Protein AF-A0A975J9R6-F1 (afdb_monomer_lite)

pLDDT: mean 75.59, std 10.56, range [41.03, 94.62]

Foldseek 3Di:
DCPVVVVVVVVVVVVCCVVPPDPVPDDDPPDDPPPCPPVVPDDVVDDDDDDDDDPDDDDDDPDPPPPPPPPDDFDFDDDDDDPVVQADPVPRDGHDDPDDDGDRDDD

Radius of gyration: 29.45 Å; chains: 1; bounding box: 58×45×66 Å

Sequence (107 aa):
MNCQIKLYEEQFKLNQQKRFAASSEKMDSNQLSIFNEAEKESRPEKEEHTIKEITYKRRKSKGLNKKSFEDLPVEVIEYRLSEEEQTCPTFSSHLHEMSKILDFFNV

Secondary structure (DSSP, 8-state):
--HHHHHHHHHHHHHHHHHHS-TT----TTS--TT-HHHHT--TTSPPPPPPP-----------TTSSSTTS----------TTTTB-TTT-PBPP-----------

Structure (mmCIF, N/CA/C/O backbone):
data_AF-A0A975J9R6-F1
#
_entry.id   AF-A0A975J9R6-F1
#
loop_
_atom_site.group_PDB
_atom_site.id
_atom_site.type_symbol
_atom_site.label_atom_id
_atom_site.label_alt_id
_atom_site.label_comp_id
_atom_site.label_asym_id
_atom_site.label_entity_id
_atom_site.label_seq_id
_atom_site.pdbx_PDB_ins_code
_atom_site.Cartn_x
_atom_site.Cartn_y
_atom_site.Cartn_z
_atom_site.occupancy
_atom_site.B_iso_or_equiv
_atom_site.auth_seq_id
_atom_site.auth_comp_id
_atom_site.auth_asym_id
_atom_site.auth_atom_id
_atom_site.pdbx_PDB_model_num
ATOM 1 N N . MET A 1 1 ? 25.419 -9.323 -27.006 1.00 50.22 1 MET A N 1
ATOM 2 C CA . MET A 1 1 ? 26.401 -8.278 -26.637 1.00 50.22 1 MET A CA 1
ATOM 3 C C . MET A 1 1 ? 25.872 -7.216 -25.655 1.00 50.22 1 MET A C 1
ATOM 5 O O . MET A 1 1 ? 26.531 -6.207 -25.496 1.00 50.22 1 MET A O 1
ATOM 9 N N . ASN A 1 2 ? 24.759 -7.432 -24.929 1.00 65.69 2 ASN A N 1
ATOM 10 C CA . ASN A 1 2 ? 24.228 -6.437 -23.964 1.00 65.69 2 ASN A CA 1
ATOM 11 C C . ASN A 1 2 ? 24.125 -6.963 -22.518 1.00 65.69 2 ASN A C 1
ATOM 13 O O . ASN A 1 2 ? 23.718 -6.229 -21.625 1.00 65.69 2 ASN A O 1
ATOM 17 N N . CYS A 1 3 ? 24.469 -8.231 -22.274 1.00 72.25 3 CYS A N 1
ATOM 18 C CA . CYS A 1 3 ? 24.316 -8.859 -20.957 1.00 72.25 3 CYS A CA 1
ATOM 19 C C . CYS A 1 3 ? 25.322 -8.301 -19.938 1.00 72.25 3 CYS A C 1
ATOM 21 O O . CYS A 1 3 ? 24.972 -8.012 -18.800 1.00 72.25 3 CYS A O 1
ATOM 23 N N . GLN A 1 4 ? 26.556 -8.057 -20.382 1.00 84.00 4 GLN A N 1
ATOM 24 C CA . GLN A 1 4 ? 27.623 -7.554 -19.523 1.00 84.00 4 GLN A CA 1
ATOM 25 C C . GLN A 1 4 ? 27.355 -6.119 -19.039 1.00 84.00 4 GLN A C 1
ATOM 27 O O . GLN A 1 4 ? 27.577 -5.812 -17.875 1.00 84.00 4 GLN A O 1
ATOM 32 N N . ILE A 1 5 ? 26.800 -5.264 -19.906 1.00 90.25 5 ILE A N 1
ATOM 33 C CA . ILE A 1 5 ? 26.422 -3.886 -19.552 1.00 90.25 5 ILE A CA 1
ATOM 34 C C . ILE A 1 5 ? 25.290 -3.893 -18.520 1.00 90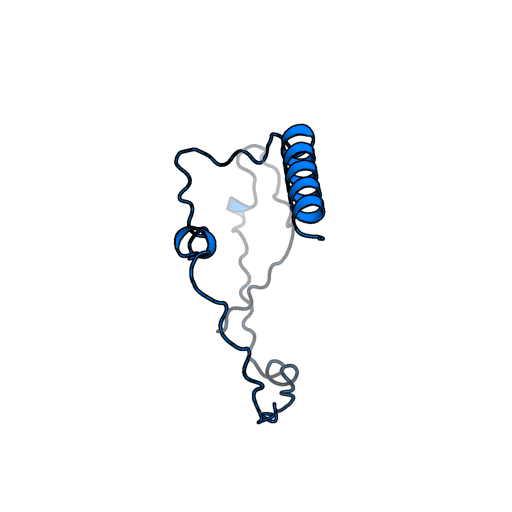.25 5 ILE A C 1
ATOM 36 O O . ILE A 1 5 ? 25.403 -3.229 -17.496 1.00 90.25 5 ILE A O 1
ATOM 40 N N . LYS A 1 6 ? 24.248 -4.707 -18.736 1.00 88.75 6 LYS A N 1
ATOM 41 C CA . LYS A 1 6 ? 23.139 -4.857 -17.780 1.00 88.75 6 LYS A CA 1
ATOM 42 C C . LYS A 1 6 ? 23.620 -5.335 -16.411 1.00 88.75 6 LYS A C 1
ATOM 44 O O . LYS A 1 6 ? 23.238 -4.764 -15.398 1.00 88.75 6 LYS A O 1
ATOM 49 N N . LEU A 1 7 ? 24.509 -6.329 -16.385 1.00 91.69 7 LEU A N 1
ATOM 50 C CA . LEU A 1 7 ? 25.118 -6.809 -15.144 1.00 91.69 7 LEU A CA 1
ATOM 51 C C . LEU A 1 7 ? 25.867 -5.695 -14.410 1.00 91.69 7 LEU A C 1
ATOM 53 O O . LEU A 1 7 ? 25.711 -5.546 -13.200 1.00 91.69 7 LEU A O 1
ATOM 57 N N . TYR A 1 8 ? 26.650 -4.886 -15.124 1.00 94.62 8 TYR A N 1
ATOM 58 C CA . TYR A 1 8 ? 27.356 -3.766 -14.504 1.00 94.62 8 TYR A CA 1
ATOM 59 C C . TYR A 1 8 ? 26.412 -2.668 -14.005 1.00 94.62 8 TYR A C 1
ATOM 61 O O . TYR A 1 8 ? 26.648 -2.121 -12.929 1.00 94.62 8 TYR A O 1
ATOM 69 N N . GLU A 1 9 ? 25.329 -2.372 -14.722 1.00 93.75 9 GLU A N 1
ATOM 70 C CA . GLU A 1 9 ? 24.309 -1.420 -14.272 1.00 93.75 9 GLU A CA 1
ATOM 71 C C . GLU A 1 9 ? 23.605 -1.888 -12.992 1.00 93.75 9 GLU A C 1
ATOM 73 O O . GLU A 1 9 ? 23.394 -1.087 -12.078 1.00 93.75 9 GLU A O 1
ATOM 78 N N . GLU A 1 10 ? 23.275 -3.177 -12.886 1.00 90.12 10 GLU A N 1
ATOM 79 C CA . GLU A 1 10 ? 22.677 -3.740 -11.671 1.00 90.12 10 GLU A CA 1
ATOM 80 C C . GLU A 1 10 ? 23.651 -3.730 -10.492 1.00 90.12 10 GLU A C 1
ATOM 82 O O . GLU A 1 10 ? 23.298 -3.277 -9.401 1.00 90.12 10 GLU A O 1
ATOM 87 N N . GLN A 1 11 ? 24.906 -4.127 -10.719 1.00 93.31 11 GLN A N 1
ATOM 88 C CA . GLN A 1 11 ? 25.956 -4.043 -9.702 1.00 93.31 11 GLN A CA 1
ATOM 89 C C . GLN A 1 11 ? 26.184 -2.599 -9.236 1.00 93.31 11 GLN A C 1
ATOM 91 O O . GLN A 1 11 ? 26.400 -2.350 -8.047 1.00 93.31 11 GLN A O 1
ATOM 96 N N . PHE A 1 12 ? 26.111 -1.627 -10.144 1.00 94.44 12 PHE A N 1
ATOM 97 C CA . PHE A 1 12 ? 26.245 -0.213 -9.810 1.00 94.44 12 PHE A CA 1
ATOM 98 C C . PHE A 1 12 ? 25.078 0.284 -8.947 1.00 94.44 12 PHE A C 1
ATOM 100 O O . PHE A 1 12 ? 25.310 0.894 -7.902 1.00 94.44 12 PHE A O 1
ATOM 107 N N . LYS A 1 13 ? 23.830 -0.026 -9.323 1.00 91.31 13 LYS A N 1
ATOM 108 C CA . LYS A 1 13 ? 22.634 0.337 -8.541 1.00 91.31 13 LYS A CA 1
ATOM 109 C C . LYS A 1 13 ? 22.665 -0.264 -7.137 1.00 91.31 13 LYS A C 1
ATOM 111 O O . LYS A 1 13 ? 22.429 0.450 -6.165 1.00 91.31 13 LYS A O 1
ATOM 116 N N . LEU A 1 14 ? 23.036 -1.538 -7.024 1.00 89.00 14 LEU A N 1
ATOM 117 C CA . LEU A 1 14 ? 23.161 -2.233 -5.744 1.00 89.00 14 LEU A CA 1
ATOM 118 C C . LEU A 1 14 ? 24.222 -1.585 -4.844 1.00 89.00 14 LEU A C 1
ATOM 120 O O . LEU A 1 14 ? 23.999 -1.402 -3.648 1.00 89.00 14 LEU A O 1
ATOM 124 N N . ASN A 1 15 ? 25.362 -1.178 -5.408 1.00 91.12 15 ASN A N 1
ATOM 125 C CA . ASN A 1 15 ? 26.392 -0.459 -4.657 1.00 91.12 15 ASN A CA 1
ATOM 126 C C . ASN A 1 15 ? 25.944 0.946 -4.229 1.00 91.12 15 ASN A C 1
ATOM 128 O O . ASN A 1 15 ? 26.219 1.347 -3.099 1.00 91.12 15 ASN A O 1
ATOM 132 N N . GLN A 1 16 ? 25.231 1.683 -5.085 1.00 90.44 16 GLN A N 1
ATOM 133 C CA . GLN A 1 16 ? 24.658 2.985 -4.728 1.00 90.44 16 GLN A CA 1
ATOM 134 C C . GLN A 1 16 ? 23.659 2.851 -3.573 1.00 90.44 16 GLN A C 1
ATOM 136 O O . GLN A 1 16 ? 23.743 3.609 -2.609 1.00 90.44 16 GLN A O 1
ATOM 141 N N . GLN A 1 17 ? 22.776 1.851 -3.624 1.00 85.00 17 GLN A N 1
ATOM 142 C CA . GLN A 1 17 ? 21.826 1.573 -2.549 1.00 85.00 17 GLN A CA 1
ATOM 143 C C . GLN A 1 17 ? 22.556 1.210 -1.250 1.00 85.00 17 GLN A C 1
ATOM 145 O O . GLN A 1 17 ? 22.292 1.812 -0.221 1.00 85.00 17 GLN A O 1
ATOM 150 N N . LYS A 1 18 ? 23.556 0.322 -1.276 1.00 82.56 18 LYS A N 1
ATOM 151 C CA . LYS A 1 18 ? 24.333 -0.013 -0.066 1.00 82.56 18 LYS A CA 1
ATOM 152 C C . LYS A 1 18 ? 25.053 1.187 0.561 1.00 82.56 18 LYS A C 1
ATOM 154 O O . LYS A 1 18 ? 25.236 1.212 1.773 1.00 82.56 18 LYS A O 1
ATOM 159 N N . ARG A 1 19 ? 25.500 2.150 -0.253 1.00 83.94 19 ARG A N 1
ATOM 160 C CA . ARG A 1 19 ? 26.251 3.329 0.211 1.00 83.94 19 ARG A CA 1
ATOM 161 C C . ARG A 1 19 ? 25.363 4.475 0.686 1.00 83.94 19 ARG A C 1
ATOM 163 O O . ARG A 1 19 ? 25.774 5.197 1.589 1.00 83.94 19 ARG A O 1
ATOM 170 N N . PHE A 1 20 ? 24.209 4.669 0.052 1.00 82.69 20 PHE A N 1
ATOM 171 C CA . PHE A 1 20 ? 23.375 5.862 0.230 1.00 82.69 20 PHE A CA 1
ATOM 172 C C . PHE A 1 20 ? 21.943 5.571 0.699 1.00 82.69 20 PHE A C 1
ATOM 174 O O . PHE A 1 20 ? 21.203 6.519 0.948 1.00 82.69 20 PHE A O 1
ATOM 181 N N . ALA A 1 21 ? 21.529 4.306 0.831 1.00 80.62 21 ALA A N 1
ATOM 182 C CA . ALA A 1 21 ? 20.239 3.983 1.440 1.00 80.62 21 ALA A CA 1
ATOM 183 C C . ALA A 1 21 ? 20.232 4.340 2.930 1.00 80.62 21 ALA A C 1
ATOM 185 O O . ALA A 1 21 ? 21.266 4.322 3.607 1.00 80.62 21 ALA A O 1
ATOM 186 N N . ALA A 1 22 ? 19.044 4.665 3.436 1.00 71.38 22 ALA A N 1
ATOM 187 C CA . ALA A 1 22 ? 18.845 5.022 4.828 1.00 71.38 22 ALA A CA 1
ATOM 188 C C . ALA A 1 22 ? 19.281 3.863 5.737 1.00 71.38 22 ALA A C 1
ATOM 190 O O . ALA A 1 22 ? 18.740 2.760 5.685 1.00 71.38 22 ALA A O 1
ATOM 191 N N . SER A 1 23 ? 20.248 4.121 6.617 1.00 67.00 23 SER A N 1
ATOM 192 C CA . SER A 1 23 ? 20.776 3.128 7.563 1.00 67.00 23 SER A CA 1
ATOM 193 C C . SER A 1 23 ? 19.756 2.670 8.616 1.00 67.00 23 SER A C 1
ATOM 195 O O . SER A 1 23 ? 20.074 1.792 9.420 1.00 67.00 23 SER A O 1
ATOM 197 N N . SER A 1 24 ? 18.554 3.258 8.617 1.00 64.38 24 SER A N 1
ATOM 198 C CA . SER A 1 24 ? 17.409 2.895 9.450 1.00 64.38 24 SER A CA 1
ATOM 199 C C . SER A 1 24 ? 16.561 1.758 8.873 1.00 64.38 24 SER A C 1
ATOM 201 O O . SER A 1 24 ? 15.771 1.183 9.610 1.00 64.38 24 SER A O 1
ATOM 203 N N . GLU A 1 25 ? 16.729 1.385 7.600 1.00 63.16 25 GLU A N 1
ATOM 204 C CA . GLU A 1 25 ? 16.051 0.231 6.979 1.00 63.16 25 GLU A CA 1
ATOM 205 C C . GLU A 1 25 ? 16.765 -1.097 7.301 1.00 63.16 25 GLU A C 1
ATOM 207 O O . GLU A 1 25 ? 16.924 -1.977 6.455 1.00 63.16 25 GLU A O 1
ATOM 212 N N . LYS A 1 26 ? 17.262 -1.251 8.532 1.00 66.31 26 LYS A N 1
ATOM 213 C CA . LYS A 1 26 ? 17.845 -2.521 8.973 1.00 66.31 26 LYS A CA 1
ATOM 214 C C . LYS A 1 26 ? 16.710 -3.455 9.364 1.00 66.31 26 LYS A C 1
ATOM 216 O O . LYS A 1 26 ? 16.001 -3.184 10.328 1.00 66.31 26 LYS A O 1
ATOM 221 N N . MET A 1 27 ? 16.554 -4.546 8.621 1.00 65.25 27 MET A N 1
ATOM 222 C CA . MET A 1 27 ? 15.665 -5.631 9.030 1.00 65.25 27 MET A CA 1
ATOM 223 C C . MET A 1 27 ? 16.275 -6.324 10.252 1.00 65.25 27 MET A C 1
ATOM 225 O O . MET A 1 27 ? 17.462 -6.658 10.247 1.00 65.25 27 MET A O 1
ATOM 229 N N . ASP A 1 28 ? 15.481 -6.485 11.308 1.00 73.81 28 ASP A N 1
ATOM 230 C CA . ASP A 1 28 ? 15.903 -7.196 12.514 1.00 73.81 28 ASP A CA 1
ATOM 231 C C . ASP A 1 28 ? 16.178 -8.670 12.177 1.00 73.81 28 ASP A C 1
ATOM 233 O O . ASP A 1 28 ? 15.469 -9.264 11.365 1.00 73.81 28 ASP A O 1
ATOM 237 N N . SER A 1 29 ? 17.185 -9.295 12.792 1.00 73.06 29 SER A N 1
ATOM 238 C CA . SER A 1 29 ? 17.525 -10.694 12.480 1.00 73.06 29 SER A CA 1
ATOM 239 C C . SER A 1 29 ? 16.424 -11.677 12.885 1.00 73.06 29 SER A C 1
ATOM 241 O O . SER A 1 29 ? 16.385 -12.794 12.374 1.00 73.06 29 SER A O 1
ATOM 243 N N . ASN A 1 30 ? 15.522 -11.263 13.781 1.00 79.25 30 ASN A N 1
ATOM 244 C CA . ASN A 1 30 ? 14.341 -12.034 14.167 1.00 79.25 30 ASN A CA 1
ATOM 245 C C . ASN A 1 30 ? 13.119 -11.749 13.278 1.00 79.25 30 ASN A C 1
ATOM 247 O O . ASN A 1 30 ? 12.072 -12.374 13.454 1.00 79.25 30 ASN A O 1
ATOM 251 N N . GLN A 1 31 ? 13.217 -10.815 12.327 1.00 76.31 31 GLN A N 1
ATOM 252 C CA . GLN A 1 31 ? 12.123 -10.498 11.422 1.00 76.31 31 GLN A CA 1
ATOM 253 C C . GLN A 1 31 ? 12.012 -11.576 10.340 1.00 76.31 31 GLN A C 1
ATOM 255 O O . GLN A 1 31 ? 12.874 -11.728 9.475 1.00 76.31 31 GLN A O 1
ATOM 260 N N . LEU A 1 32 ? 10.915 -12.333 10.382 1.00 76.19 32 LEU A N 1
ATOM 261 C CA . LEU A 1 32 ? 10.599 -13.347 9.381 1.00 76.19 32 LEU A CA 1
ATOM 262 C C . LEU A 1 32 ? 10.434 -12.692 8.002 1.00 76.19 32 LEU A C 1
ATOM 264 O O . LEU A 1 32 ? 9.664 -11.745 7.832 1.00 76.19 32 LEU A O 1
ATOM 268 N N . SER A 1 33 ? 11.140 -13.216 6.999 1.00 77.88 33 SER A N 1
ATOM 269 C CA . SER A 1 33 ? 11.035 -12.747 5.614 1.00 77.88 33 SER A CA 1
ATOM 270 C C . SER A 1 33 ? 9.811 -13.373 4.935 1.00 77.88 33 SER A C 1
ATOM 272 O O . SER A 1 33 ? 9.912 -14.346 4.191 1.00 77.88 33 SER A O 1
ATOM 274 N N . ILE A 1 34 ? 8.627 -12.840 5.252 1.00 82.25 34 ILE A N 1
ATOM 275 C CA . ILE A 1 34 ? 7.323 -13.369 4.805 1.00 82.25 34 ILE A CA 1
ATOM 276 C C . ILE A 1 34 ? 7.108 -13.159 3.292 1.00 82.25 34 ILE A C 1
ATOM 278 O O . ILE A 1 34 ? 6.336 -13.881 2.673 1.00 82.25 34 ILE A O 1
ATOM 282 N N . PHE A 1 35 ? 7.824 -12.213 2.675 1.00 82.81 35 PHE A N 1
ATOM 283 C CA . PHE A 1 35 ? 7.637 -11.825 1.270 1.00 82.81 35 PHE A CA 1
ATOM 284 C C . PHE A 1 35 ? 8.746 -12.310 0.319 1.00 82.81 35 PHE A C 1
ATOM 286 O O . PHE A 1 35 ? 8.799 -11.864 -0.823 1.00 82.81 35 PHE A O 1
ATOM 293 N N . ASN A 1 36 ? 9.619 -13.228 0.753 1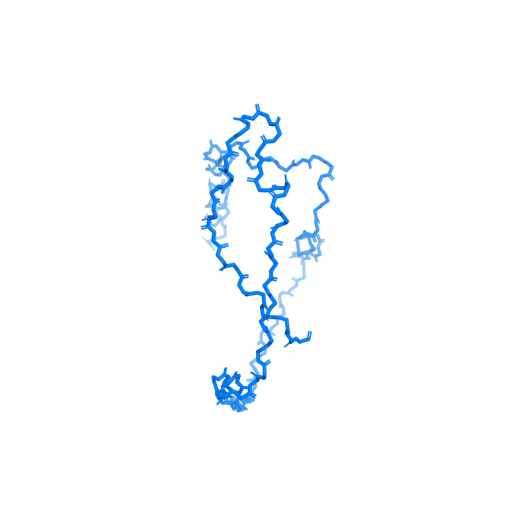.00 84.00 36 ASN A N 1
ATOM 294 C CA . ASN A 1 36 ? 10.742 -13.721 -0.060 1.00 84.00 36 ASN A CA 1
ATOM 295 C C . ASN A 1 36 ? 10.447 -15.022 -0.838 1.00 84.00 36 ASN A C 1
ATOM 297 O O . ASN A 1 36 ? 11.337 -15.813 -1.151 1.00 84.00 36 ASN A O 1
ATOM 301 N N . GLU A 1 37 ? 9.178 -15.299 -1.116 1.00 85.06 37 GLU A N 1
ATOM 302 C CA . GLU A 1 37 ? 8.777 -16.514 -1.833 1.00 85.06 37 GLU A CA 1
ATOM 303 C C . GLU A 1 37 ? 9.298 -16.505 -3.279 1.00 85.06 37 GLU A C 1
ATOM 305 O O . GLU A 1 37 ? 9.899 -17.476 -3.730 1.00 85.06 37 GLU A O 1
ATOM 310 N N . ALA A 1 38 ? 9.177 -15.370 -3.974 1.00 83.50 38 ALA A N 1
ATOM 311 C CA . ALA A 1 38 ? 9.530 -15.256 -5.388 1.00 83.50 38 ALA A CA 1
ATOM 312 C C . ALA A 1 38 ? 11.021 -15.508 -5.679 1.00 83.50 38 ALA A C 1
ATOM 314 O O . ALA A 1 38 ? 11.347 -16.187 -6.652 1.00 83.50 38 ALA A O 1
ATOM 315 N N . GLU A 1 39 ? 11.936 -14.993 -4.850 1.00 83.62 39 GLU A N 1
ATOM 316 C CA . GLU A 1 39 ? 13.376 -15.196 -5.063 1.00 83.62 39 GLU A CA 1
ATOM 317 C C . GLU A 1 39 ? 13.790 -16.613 -4.657 1.00 83.62 39 GLU A C 1
ATOM 319 O O . GLU A 1 39 ? 14.535 -17.270 -5.386 1.00 83.62 39 GLU A O 1
ATOM 324 N N . LYS A 1 40 ? 13.258 -17.119 -3.534 1.00 85.25 40 LYS A N 1
ATOM 325 C CA . LYS A 1 40 ? 13.529 -18.478 -3.044 1.00 85.25 40 LYS A CA 1
ATOM 326 C C . LYS A 1 40 ? 13.064 -19.554 -4.025 1.00 85.25 40 LYS A C 1
ATOM 328 O O . LYS A 1 40 ? 13.712 -20.591 -4.152 1.00 85.25 40 LYS A O 1
ATOM 333 N N . GLU A 1 41 ? 11.944 -19.322 -4.699 1.00 84.12 41 GLU A N 1
ATOM 334 C CA . GLU A 1 41 ? 11.384 -20.249 -5.681 1.00 84.12 41 GLU A CA 1
ATOM 335 C C . GLU A 1 41 ? 11.877 -19.998 -7.108 1.00 84.12 41 GLU A C 1
ATOM 337 O O . GLU A 1 41 ? 11.566 -20.783 -8.014 1.00 84.12 41 GLU A O 1
ATOM 342 N N . SER A 1 42 ? 12.674 -18.945 -7.319 1.00 84.56 42 SER A N 1
ATOM 343 C CA . SER A 1 42 ? 13.235 -18.639 -8.629 1.00 84.56 42 SER A CA 1
ATOM 344 C C . SER A 1 42 ? 14.116 -19.792 -9.120 1.00 84.56 42 SER A C 1
ATOM 346 O O . SER A 1 42 ? 14.967 -20.332 -8.412 1.00 84.56 42 SER A O 1
ATOM 348 N N . ARG A 1 43 ? 13.885 -20.217 -10.365 1.00 83.12 43 ARG A N 1
ATOM 349 C CA . ARG A 1 43 ? 14.677 -21.255 -11.036 1.00 83.12 43 ARG A CA 1
ATOM 350 C C . ARG A 1 43 ? 15.275 -20.655 -12.303 1.00 83.12 43 ARG A C 1
ATOM 352 O O . ARG A 1 43 ? 14.670 -20.809 -13.361 1.00 83.12 43 ARG A O 1
ATOM 359 N N . PRO A 1 44 ? 16.432 -19.978 -12.211 1.00 76.88 44 PRO A N 1
ATOM 360 C CA . PRO A 1 44 ? 17.030 -19.267 -13.345 1.00 76.88 44 PRO A CA 1
ATOM 361 C C . PRO A 1 44 ? 17.464 -20.200 -14.485 1.00 76.88 44 PRO A C 1
ATOM 363 O O . PRO A 1 44 ? 17.686 -19.751 -15.601 1.00 76.88 44 PRO A O 1
ATOM 366 N N . GLU A 1 45 ? 17.577 -21.500 -14.210 1.00 81.12 45 GLU A N 1
ATOM 367 C CA . GLU A 1 45 ? 17.936 -22.528 -15.190 1.00 81.12 45 GLU A CA 1
ATOM 368 C C . GLU A 1 45 ? 16.732 -23.032 -16.011 1.00 81.12 45 GLU A C 1
ATOM 370 O O . GLU A 1 45 ? 16.906 -23.751 -16.992 1.00 81.12 45 GLU A O 1
ATOM 375 N N . LYS A 1 46 ? 15.495 -22.675 -15.633 1.00 79.00 46 LYS A N 1
ATOM 376 C CA . LYS A 1 46 ? 14.300 -23.027 -16.410 1.00 79.00 46 LYS A CA 1
ATOM 377 C C . LYS A 1 46 ? 14.021 -21.973 -17.476 1.00 79.00 46 LYS A C 1
ATOM 379 O O . LYS A 1 46 ? 14.017 -20.783 -17.182 1.00 79.00 46 LYS A O 1
ATOM 384 N N . GLU A 1 47 ? 13.708 -22.431 -18.686 1.00 76.88 47 GLU A N 1
ATOM 385 C CA . GLU A 1 47 ? 13.259 -21.561 -19.774 1.00 76.88 47 GLU A CA 1
ATOM 386 C C . GLU A 1 47 ? 11.983 -20.801 -19.381 1.00 76.88 47 GLU A C 1
ATOM 388 O O . GLU A 1 47 ? 11.055 -21.365 -18.786 1.00 76.88 47 GLU A O 1
ATOM 393 N N . GLU A 1 48 ? 11.945 -19.506 -19.704 1.00 71.56 48 GLU A N 1
ATOM 394 C CA . GLU A 1 48 ? 10.776 -18.664 -19.467 1.00 71.56 48 GLU A CA 1
ATOM 395 C C . GLU A 1 48 ? 9.560 -19.216 -20.222 1.00 71.56 48 GLU A C 1
ATOM 397 O O . GLU A 1 48 ? 9.632 -19.634 -21.380 1.00 71.56 48 GLU A O 1
ATOM 402 N N . HIS A 1 49 ? 8.409 -19.218 -19.556 1.00 74.94 49 HIS A N 1
ATOM 403 C CA . HIS A 1 49 ? 7.168 -19.684 -20.152 1.00 74.94 49 HIS A CA 1
ATOM 404 C C . HIS A 1 49 ? 6.731 -18.738 -21.278 1.00 74.94 49 HIS A C 1
ATOM 406 O O . HIS A 1 49 ? 6.727 -17.517 -21.124 1.00 74.94 49 HIS A O 1
ATOM 412 N N . THR A 1 50 ? 6.299 -19.295 -22.411 1.00 80.50 50 THR A N 1
ATOM 413 C CA . THR A 1 50 ? 5.763 -18.490 -23.512 1.00 80.50 50 THR A CA 1
ATOM 414 C C . THR A 1 50 ? 4.480 -17.789 -23.065 1.00 80.50 50 THR A C 1
ATOM 416 O O . THR A 1 50 ? 3.505 -18.442 -22.681 1.00 80.50 50 THR A O 1
ATOM 419 N N . ILE A 1 51 ? 4.477 -16.456 -23.121 1.00 76.38 51 ILE A N 1
ATOM 420 C CA . ILE A 1 51 ? 3.318 -15.628 -22.781 1.00 76.38 51 ILE A CA 1
ATOM 421 C C . ILE A 1 51 ? 2.189 -15.964 -23.762 1.00 76.38 51 ILE A C 1
ATOM 423 O O . ILE A 1 51 ? 2.327 -15.787 -24.971 1.00 76.38 51 ILE A O 1
ATOM 427 N N . LYS A 1 52 ? 1.069 -16.478 -23.246 1.00 78.25 52 LYS A N 1
ATOM 428 C CA . LYS A 1 52 ? -0.136 -16.755 -24.037 1.00 78.25 52 LYS A CA 1
ATOM 429 C C . LYS A 1 52 ? -1.075 -15.561 -23.946 1.00 78.25 52 LYS A C 1
ATOM 431 O O . LYS A 1 52 ? -1.459 -15.157 -22.850 1.00 78.25 52 LYS A O 1
ATOM 436 N N . GLU A 1 53 ? -1.475 -15.020 -25.088 1.00 77.62 53 GLU A N 1
ATOM 437 C CA . GLU A 1 53 ? -2.459 -13.942 -25.133 1.00 77.62 53 GLU A CA 1
ATOM 438 C C . GLU A 1 53 ? -3.858 -14.484 -24.809 1.00 77.62 53 GLU A C 1
ATOM 440 O O . GLU A 1 53 ? -4.365 -15.410 -25.446 1.00 77.62 53 GLU A O 1
ATOM 445 N N . ILE A 1 54 ? -4.492 -13.911 -23.783 1.00 78.44 54 ILE A N 1
ATOM 446 C CA . ILE A 1 54 ? -5.870 -14.236 -23.412 1.00 78.44 54 ILE A CA 1
ATOM 447 C C . ILE A 1 54 ? -6.791 -13.663 -24.496 1.00 78.44 54 ILE A C 1
ATOM 449 O O . ILE A 1 54 ? -6.912 -12.448 -24.644 1.00 78.44 54 ILE A O 1
ATOM 453 N N . THR A 1 55 ? -7.469 -14.532 -25.244 1.00 81.94 55 THR A N 1
ATOM 454 C CA . THR A 1 55 ? -8.298 -14.146 -26.401 1.00 81.94 55 THR A CA 1
ATOM 455 C C . THR A 1 55 ? -9.640 -13.513 -26.035 1.00 81.94 55 THR A C 1
ATOM 457 O O . THR A 1 55 ? -10.277 -12.896 -26.889 1.00 81.94 55 THR A O 1
ATOM 460 N N . TYR A 1 56 ? -10.097 -13.631 -24.784 1.00 82.62 56 TYR A N 1
ATOM 461 C CA . TYR A 1 56 ? -11.427 -13.166 -24.398 1.00 82.62 56 TYR A CA 1
ATOM 462 C C . TYR A 1 56 ? -11.389 -11.894 -23.544 1.00 82.62 56 TYR A C 1
ATOM 464 O O . TYR A 1 56 ? -10.655 -11.773 -22.565 1.00 82.62 56 TYR A O 1
ATOM 472 N N . LYS A 1 57 ? -12.262 -10.943 -23.888 1.00 76.44 57 LYS A N 1
ATOM 473 C CA . LYS A 1 57 ? -12.515 -9.736 -23.094 1.00 76.44 57 LYS A CA 1
ATOM 474 C C . LYS A 1 57 ? -13.805 -9.925 -22.298 1.00 76.44 57 LYS A C 1
ATOM 476 O O . LYS A 1 57 ? -14.895 -9.928 -22.869 1.00 76.44 57 LYS A O 1
ATOM 481 N N . ARG A 1 58 ? -13.705 -10.058 -20.969 1.00 78.44 58 ARG A N 1
ATOM 482 C CA . ARG A 1 58 ? -14.882 -10.057 -20.083 1.00 78.44 58 ARG A CA 1
ATOM 483 C C . ARG A 1 58 ? -15.465 -8.645 -20.004 1.00 78.44 58 ARG A C 1
ATOM 485 O O . ARG A 1 58 ? -14.772 -7.707 -19.615 1.00 78.44 58 ARG A O 1
ATOM 492 N N . ARG A 1 59 ? -16.759 -8.493 -20.297 1.00 79.19 59 ARG A N 1
ATOM 493 C CA . ARG A 1 59 ? -17.483 -7.245 -20.016 1.00 79.19 59 ARG A CA 1
ATOM 494 C C . ARG A 1 59 ? -17.617 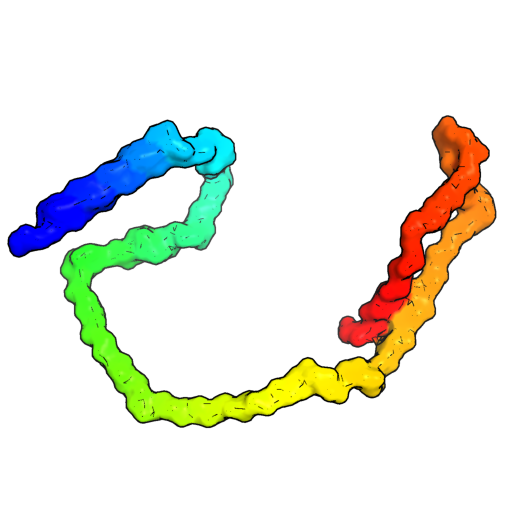-7.077 -18.498 1.00 79.19 59 ARG A C 1
ATOM 496 O O . ARG A 1 59 ? -18.286 -7.870 -17.842 1.00 79.19 59 ARG A O 1
ATOM 503 N N . LYS A 1 60 ? -16.958 -6.064 -17.933 1.00 72.75 60 LYS A N 1
ATOM 504 C CA . LYS A 1 60 ? -17.189 -5.605 -16.556 1.00 72.75 60 LYS A CA 1
ATOM 505 C C . LYS A 1 60 ? -18.387 -4.657 -16.577 1.00 72.75 60 LYS A C 1
ATOM 507 O O . LYS A 1 60 ? -18.355 -3.658 -17.295 1.00 72.75 60 LYS A O 1
ATOM 512 N N . SER A 1 61 ? -19.432 -4.946 -15.806 1.00 71.38 61 SER A N 1
ATOM 513 C CA . SER A 1 61 ? -20.454 -3.937 -15.527 1.00 71.38 61 SER A CA 1
ATOM 514 C C . SER A 1 61 ? -19.803 -2.822 -14.712 1.00 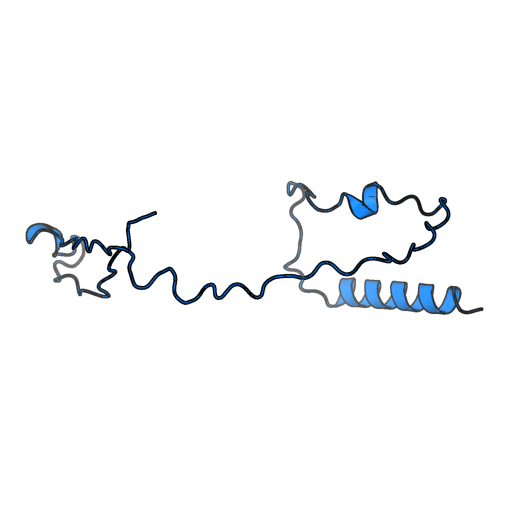71.38 61 SER A C 1
ATOM 516 O O . SER A 1 61 ? -19.157 -3.084 -13.696 1.00 71.38 61 SER A O 1
ATOM 518 N N . LYS A 1 62 ? -19.948 -1.573 -15.158 1.00 68.56 62 LYS A N 1
ATOM 519 C CA . LYS A 1 62 ? -19.570 -0.402 -14.362 1.00 68.56 62 LYS A CA 1
ATOM 520 C C . LYS A 1 62 ? -20.607 -0.268 -13.244 1.00 68.56 62 LYS A C 1
ATOM 522 O O . LYS A 1 62 ? -21.624 0.389 -13.430 1.00 68.56 62 LYS A O 1
ATOM 527 N N . GLY A 1 63 ? -20.409 -0.980 -12.137 1.00 65.00 63 GLY A N 1
ATOM 528 C CA . GLY A 1 63 ? -21.269 -0.849 -10.965 1.00 65.00 63 GLY A CA 1
ATOM 529 C C . GLY A 1 63 ? -21.166 0.571 -10.411 1.00 65.00 63 GLY A C 1
ATOM 530 O O . GLY A 1 63 ? -20.067 1.042 -10.119 1.00 65.00 63 GLY A O 1
ATOM 531 N N . LEU A 1 64 ? -22.299 1.266 -10.295 1.00 64.00 64 LEU A N 1
ATOM 532 C CA . LEU A 1 64 ? -22.394 2.495 -9.512 1.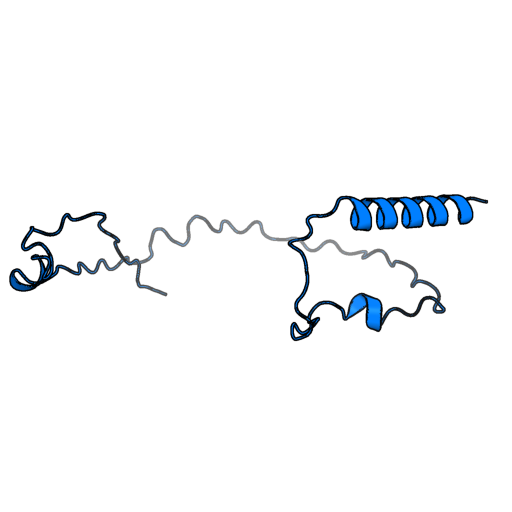00 64.00 64 LEU A CA 1
ATOM 533 C C . LEU A 1 64 ? -22.355 2.120 -8.023 1.00 64.00 64 LEU A C 1
ATOM 535 O O . LEU A 1 64 ? -23.394 2.004 -7.387 1.00 64.00 64 LEU A O 1
ATOM 539 N N . ASN A 1 65 ? -21.162 1.995 -7.446 1.00 60.16 65 ASN A N 1
ATOM 540 C CA . ASN A 1 65 ? -20.972 1.815 -5.995 1.00 60.16 65 ASN A CA 1
ATOM 541 C C . ASN A 1 65 ? -21.268 3.096 -5.181 1.00 60.16 65 ASN A C 1
ATOM 543 O O . ASN A 1 65 ? -20.654 3.315 -4.144 1.00 60.16 65 ASN A O 1
ATOM 547 N N . LYS A 1 66 ? -22.116 4.007 -5.678 1.00 59.22 66 LYS A N 1
ATOM 548 C CA . LYS A 1 66 ? -22.332 5.325 -5.050 1.00 59.22 66 LYS A CA 1
ATOM 549 C C . LYS A 1 66 ? -23.737 5.534 -4.492 1.00 59.22 66 LYS A C 1
ATOM 551 O O . LYS A 1 66 ? -23.874 6.278 -3.540 1.00 59.22 66 LYS A O 1
ATOM 556 N N . LYS A 1 67 ? -24.761 4.884 -5.055 1.00 59.94 67 LYS A N 1
ATOM 557 C CA . LYS A 1 67 ? -26.170 5.113 -4.677 1.00 59.94 67 LYS A CA 1
ATOM 558 C C . LYS A 1 67 ? -26.711 4.140 -3.625 1.00 59.94 67 LYS A C 1
ATOM 560 O O . LYS A 1 67 ? -27.856 4.257 -3.231 1.00 59.94 67 LYS A O 1
ATOM 565 N N . SER A 1 68 ? -25.927 3.149 -3.209 1.00 63.75 68 SER A N 1
ATOM 566 C CA . SER A 1 68 ? -26.399 2.061 -2.341 1.00 63.75 68 SER A CA 1
ATOM 567 C C . SER A 1 68 ? -26.327 2.365 -0.844 1.00 63.75 68 SER A C 1
ATOM 569 O O . SER A 1 68 ? -26.737 1.524 -0.056 1.00 63.75 68 SER A O 1
ATOM 571 N N . PHE A 1 69 ? -25.772 3.513 -0.448 1.00 66.44 69 PHE A N 1
ATOM 572 C CA . PHE A 1 69 ? -25.492 3.824 0.960 1.00 66.44 69 PHE A CA 1
ATOM 573 C C . PHE A 1 69 ? -26.323 4.990 1.513 1.00 66.44 69 PHE A C 1
ATOM 575 O O . PHE A 1 69 ? -26.218 5.277 2.697 1.00 66.44 69 PHE A O 1
ATOM 582 N N . GLU A 1 70 ? -27.138 5.658 0.686 1.00 72.38 70 GLU A N 1
ATOM 583 C CA . GLU A 1 70 ? -27.981 6.786 1.126 1.00 72.38 70 GLU A CA 1
ATOM 584 C C . GLU A 1 70 ? -29.190 6.323 1.959 1.00 72.38 70 GLU A C 1
ATOM 586 O O . GLU A 1 70 ? -29.606 7.032 2.868 1.00 72.38 70 GLU A O 1
ATOM 591 N N . ASP A 1 71 ? -29.702 5.115 1.704 1.00 75.56 71 ASP A N 1
ATOM 592 C CA . ASP A 1 71 ? -30.865 4.547 2.408 1.00 75.56 71 ASP A CA 1
ATOM 593 C C . ASP A 1 71 ? -30.486 3.722 3.655 1.00 75.56 71 ASP A C 1
ATOM 595 O O . ASP A 1 71 ? -31.348 3.088 4.267 1.00 75.56 71 ASP A O 1
ATOM 599 N N . LEU A 1 72 ? -29.200 3.665 4.021 1.00 76.69 72 LEU A N 1
ATOM 600 C CA . LEU A 1 72 ? -28.755 2.842 5.145 1.00 76.69 72 LEU A CA 1
ATOM 601 C C . LEU A 1 72 ? -29.052 3.568 6.470 1.00 76.69 72 LEU A C 1
ATOM 603 O O . LEU A 1 72 ? -28.626 4.713 6.635 1.00 76.69 72 LEU A O 1
ATOM 607 N N . PRO A 1 73 ? -29.776 2.942 7.418 1.00 76.81 73 PRO A N 1
ATOM 608 C CA . PRO A 1 73 ? -30.082 3.576 8.693 1.00 76.81 73 PRO A CA 1
ATOM 609 C C . PRO A 1 73 ? -28.788 3.851 9.464 1.00 76.81 73 PRO A C 1
ATOM 611 O O . PRO A 1 73 ? -27.991 2.947 9.706 1.00 76.81 73 PRO A O 1
ATOM 614 N N . VAL A 1 74 ? -28.595 5.110 9.855 1.00 74.00 74 VAL A N 1
ATOM 615 C CA . VAL A 1 74 ? -27.488 5.536 10.712 1.00 74.00 74 VAL A CA 1
ATOM 616 C C . VAL A 1 74 ? -28.014 5.686 12.131 1.00 74.00 74 VAL A C 1
ATOM 618 O O . VAL A 1 74 ? -28.853 6.547 12.396 1.00 74.00 74 VAL A O 1
ATOM 621 N N . GLU A 1 75 ? -27.507 4.863 13.042 1.00 72.69 75 GLU A N 1
ATOM 622 C CA . GLU A 1 75 ? -27.713 5.050 14.475 1.00 72.69 75 GLU A CA 1
ATOM 623 C C . GLU A 1 75 ? -26.600 5.938 15.038 1.00 72.69 75 GLU A C 1
ATOM 625 O O . GLU A 1 75 ? -25.431 5.778 14.694 1.00 72.69 75 GLU A O 1
ATOM 630 N N . 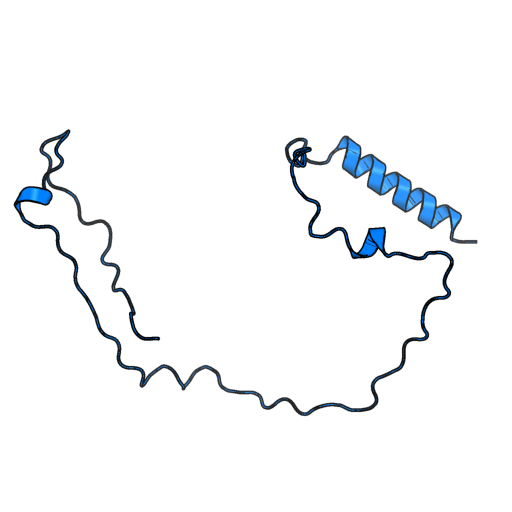VAL A 1 76 ? -26.972 6.904 15.881 1.00 74.19 76 VAL A N 1
ATOM 631 C CA . VAL A 1 76 ? -26.045 7.848 16.515 1.00 74.19 76 VAL A CA 1
ATOM 632 C C . VAL A 1 76 ? -26.040 7.585 18.016 1.00 74.19 76 VAL A C 1
ATOM 634 O O . VAL A 1 76 ? -27.068 7.757 18.671 1.00 74.19 76 VAL A O 1
ATOM 637 N N . ILE A 1 77 ? -24.888 7.193 18.562 1.00 77.94 77 ILE A N 1
ATOM 638 C CA . ILE A 1 77 ? -24.702 6.975 20.002 1.00 77.94 77 ILE A CA 1
ATOM 639 C C . ILE A 1 77 ? -23.846 8.114 20.565 1.00 77.94 77 ILE A C 1
ATOM 641 O O . ILE A 1 77 ? -22.702 8.302 20.155 1.00 77.94 77 ILE A O 1
ATOM 645 N N . GLU A 1 78 ? -24.397 8.888 21.503 1.00 76.19 78 GLU A N 1
ATOM 646 C CA . GLU A 1 78 ? -23.654 9.925 22.229 1.00 76.19 78 GLU A CA 1
ATOM 647 C C . GLU A 1 78 ? -23.097 9.361 23.544 1.00 76.19 78 GLU A C 1
ATOM 649 O O . GLU A 1 78 ? -23.857 9.019 24.450 1.00 76.19 78 GLU A O 1
ATOM 654 N N . TYR A 1 79 ? -21.770 9.327 23.684 1.00 76.62 79 TYR A N 1
ATOM 655 C CA . TYR A 1 79 ? -21.101 8.995 24.944 1.00 76.62 79 TYR A CA 1
ATOM 656 C C . TYR A 1 79 ? -20.652 10.279 25.648 1.00 76.62 79 TYR A C 1
ATOM 658 O O . TYR A 1 79 ? -19.666 10.902 25.254 1.00 76.62 79 TYR A O 1
ATOM 666 N N . ARG A 1 80 ? -21.373 10.690 26.698 1.00 79.00 80 ARG A N 1
ATOM 667 C CA . ARG A 1 80 ? -20.963 11.801 27.573 1.00 79.00 80 ARG A CA 1
ATOM 668 C C . ARG A 1 80 ? -20.426 11.260 28.891 1.00 79.00 80 ARG A C 1
ATOM 670 O O . ARG A 1 80 ? -21.055 10.400 29.500 1.00 79.00 80 ARG A O 1
ATOM 677 N N . LEU A 1 81 ? -19.286 11.796 29.327 1.00 83.31 81 LEU A N 1
ATOM 678 C CA . LEU A 1 81 ? -18.756 11.544 30.668 1.00 83.31 81 LEU A CA 1
ATOM 679 C C . LEU A 1 81 ? -19.723 12.095 31.722 1.00 83.31 81 LEU A C 1
ATOM 681 O O . LEU A 1 81 ? -20.335 13.147 31.506 1.00 83.31 81 LEU A O 1
ATOM 685 N N . SER A 1 82 ? -19.836 11.405 32.856 1.00 81.56 82 SER A N 1
ATOM 686 C CA . SER A 1 82 ? -20.592 11.897 34.011 1.00 81.56 82 SER A CA 1
ATOM 687 C C . SER A 1 82 ? -19.941 13.161 34.594 1.00 81.56 82 SER A C 1
ATOM 689 O O . SER A 1 82 ? -18.751 13.402 34.390 1.00 81.56 82 SER A O 1
ATOM 691 N N . GLU A 1 83 ? -20.704 13.997 35.306 1.00 75.19 83 GLU A N 1
ATOM 692 C CA . GLU A 1 83 ? -20.204 15.280 35.842 1.00 75.19 83 GLU A CA 1
ATOM 693 C C . GLU A 1 83 ? -18.971 15.109 36.749 1.00 75.19 83 GLU A C 1
ATOM 695 O O . GLU A 1 83 ? -18.080 15.959 36.761 1.00 75.19 83 GLU A O 1
ATOM 700 N N . GLU A 1 84 ? -18.882 13.977 37.449 1.00 73.81 84 GLU A N 1
ATOM 701 C CA . GLU A 1 84 ? -17.774 13.630 38.344 1.00 73.81 84 GLU A CA 1
ATOM 702 C C . GLU A 1 84 ? -16.470 13.343 37.571 1.00 73.81 84 GLU A C 1
ATOM 704 O O . GLU A 1 84 ? -15.379 13.703 38.013 1.00 73.81 84 GLU A O 1
ATOM 709 N N . GLU A 1 85 ? -16.577 12.768 36.372 1.00 75.81 85 GLU A N 1
ATOM 710 C CA . GLU A 1 85 ? -15.451 12.348 35.523 1.00 75.81 85 GLU A CA 1
ATOM 711 C C . GLU A 1 85 ? -14.981 13.441 34.551 1.00 75.81 85 GLU A C 1
ATOM 713 O O . GLU A 1 85 ? -13.926 13.320 33.928 1.00 75.81 85 GLU A O 1
ATOM 718 N N . GLN A 1 86 ? -15.731 14.541 34.430 1.00 78.69 86 GLN A N 1
ATOM 719 C CA . GLN A 1 86 ? -15.360 15.705 33.614 1.00 78.69 86 GLN A CA 1
ATOM 720 C C . GLN A 1 86 ? -14.286 16.589 34.270 1.00 78.69 86 GLN A C 1
ATOM 722 O O . GLN A 1 86 ? -13.940 17.653 33.748 1.00 78.69 86 GLN A O 1
ATOM 727 N N . THR A 1 87 ? -13.744 16.165 35.412 1.00 80.81 87 THR A N 1
ATOM 728 C CA . THR A 1 87 ? -12.657 16.850 36.110 1.00 80.81 87 THR A CA 1
ATOM 729 C C . THR A 1 87 ? -11.369 16.041 36.018 1.00 80.81 87 THR A C 1
ATOM 731 O O . THR A 1 87 ? -11.337 14.838 36.267 1.00 80.81 87 THR A O 1
ATOM 734 N N . CYS A 1 88 ? -10.274 16.697 35.630 1.00 77.12 88 CYS A N 1
ATOM 735 C CA . CYS A 1 88 ? -8.978 16.035 35.559 1.00 77.12 88 CYS A CA 1
ATOM 736 C C . CYS A 1 88 ? -8.474 15.719 36.983 1.00 77.12 88 CYS A C 1
ATOM 738 O O . CYS A 1 88 ? -8.281 16.657 37.763 1.00 77.12 88 CYS A O 1
ATOM 740 N N . PRO A 1 89 ? -8.159 14.453 37.323 1.00 76.62 89 PRO A N 1
ATOM 741 C CA . PRO A 1 89 ? -7.708 14.081 38.669 1.00 76.62 89 PRO A CA 1
ATOM 742 C C . PRO A 1 89 ? -6.364 14.718 39.056 1.00 76.62 89 PRO A C 1
ATOM 744 O O . PRO A 1 89 ? -6.055 14.844 40.237 1.00 76.62 89 PRO A O 1
ATOM 747 N N . THR A 1 90 ? -5.565 15.140 38.073 1.00 77.38 90 THR A N 1
ATOM 748 C CA . THR A 1 90 ? -4.216 15.685 38.291 1.00 77.38 90 THR A CA 1
ATOM 749 C C . THR A 1 90 ? -4.197 17.208 38.414 1.00 77.38 90 THR A C 1
ATOM 751 O O . THR A 1 90 ? -3.339 17.755 39.101 1.00 77.38 90 THR A O 1
ATOM 754 N N . PHE A 1 91 ? -5.122 17.905 37.747 1.00 70.38 91 PHE A N 1
ATOM 755 C CA . PHE A 1 91 ? -5.083 19.368 37.611 1.00 70.38 91 PHE A CA 1
ATOM 756 C C . PHE A 1 91 ? -6.365 20.075 38.061 1.00 70.38 91 PHE A C 1
ATOM 758 O O . PHE A 1 91 ? -6.435 21.294 37.927 1.00 70.38 91 PHE A O 1
ATOM 765 N N . SER A 1 92 ? -7.365 19.320 38.547 1.00 73.56 92 SER A N 1
ATOM 766 C CA . SER A 1 92 ? -8.708 19.775 38.960 1.00 73.56 92 SER A CA 1
ATOM 767 C C . SER A 1 92 ? -9.416 20.714 37.975 1.00 73.56 92 SER A C 1
ATOM 769 O O . SER A 1 92 ? -10.405 21.364 38.311 1.00 73.56 92 SER A O 1
ATOM 771 N N . SER A 1 93 ? -8.924 20.780 36.739 1.00 76.75 93 SER A N 1
ATOM 772 C CA . SER A 1 93 ? -9.486 21.567 35.660 1.00 76.75 93 SER A CA 1
ATOM 773 C C . SER A 1 93 ? -10.580 20.780 34.952 1.00 76.75 93 SER A C 1
ATOM 775 O O . SER A 1 93 ? -10.567 19.545 34.906 1.00 76.75 93 SER A O 1
ATOM 777 N N . HIS A 1 94 ? -11.539 21.516 34.399 1.00 79.81 94 HIS A N 1
ATOM 778 C CA . HIS A 1 94 ? -12.603 20.936 33.597 1.00 79.81 94 HIS A CA 1
ATOM 779 C C . HIS A 1 94 ? -12.036 20.445 32.260 1.00 79.81 94 HIS A C 1
ATOM 781 O O . HIS A 1 94 ? -11.250 21.150 31.616 1.00 79.81 94 HIS A O 1
ATOM 787 N N . LEU A 1 95 ? -12.405 19.231 31.858 1.00 81.81 95 LEU A N 1
ATOM 788 C CA . LEU A 1 95 ? -11.963 18.650 30.596 1.00 81.81 95 LEU A CA 1
ATOM 789 C C . LEU A 1 95 ? -12.599 19.402 29.418 1.00 81.81 95 LEU A C 1
ATOM 791 O O . LEU A 1 95 ? -13.795 19.679 29.405 1.00 81.81 95 LEU A O 1
ATOM 795 N N . HIS A 1 96 ? -11.784 19.743 28.420 1.00 78.50 96 HIS A N 1
ATOM 796 C CA . HIS A 1 96 ? -12.254 20.377 27.191 1.00 78.50 96 HIS A CA 1
ATOM 797 C C . HIS A 1 96 ? -12.734 19.315 26.194 1.00 78.50 96 HIS A C 1
ATOM 799 O O . HIS A 1 96 ? -11.997 18.379 25.880 1.00 78.50 96 HIS A O 1
ATOM 805 N N . GLU A 1 97 ? -13.948 19.471 25.665 1.00 76.31 97 GLU A N 1
ATOM 806 C CA . GLU A 1 97 ? -14.479 18.592 24.621 1.00 76.31 97 GLU A CA 1
ATOM 807 C C . GLU A 1 97 ? -13.743 18.847 23.294 1.00 76.31 97 GLU A C 1
ATOM 809 O O . GLU A 1 97 ? -13.914 19.893 22.672 1.00 76.31 97 GLU A O 1
ATOM 814 N N . MET A 1 98 ? -12.904 17.897 22.861 1.00 69.31 98 MET A N 1
ATOM 815 C CA . MET A 1 98 ? -12.063 18.076 21.668 1.00 69.31 98 MET A CA 1
ATOM 816 C C . MET A 1 98 ? -12.757 17.708 20.348 1.00 69.31 98 MET A C 1
ATOM 818 O O . MET A 1 98 ? -12.471 18.329 19.326 1.00 69.31 98 MET A O 1
ATOM 822 N N . SER A 1 99 ? -13.657 16.718 20.331 1.00 63.22 99 SER A N 1
ATOM 823 C CA . SER A 1 99 ? -14.409 16.349 19.122 1.00 63.22 99 SER A CA 1
ATOM 824 C C . SER A 1 99 ? -15.577 15.415 19.430 1.00 63.22 99 SER A C 1
ATOM 826 O O . SER A 1 99 ? -15.402 14.436 20.154 1.00 63.22 99 SER A O 1
ATOM 828 N N . LYS A 1 100 ? -16.728 15.651 18.795 1.00 66.31 100 LYS A N 1
ATOM 829 C CA . LYS A 1 100 ? -17.836 14.689 18.747 1.00 66.31 100 LYS A CA 1
ATOM 830 C C . LYS A 1 100 ? -17.567 13.695 17.627 1.00 66.31 100 LYS A C 1
ATOM 832 O O . LYS A 1 100 ? -17.637 14.062 16.455 1.00 66.31 100 LYS A O 1
ATOM 837 N N . ILE A 1 101 ? -17.232 12.463 17.986 1.00 58.69 101 ILE A N 1
ATOM 838 C CA . ILE A 1 101 ? -17.190 11.352 17.038 1.00 58.69 101 ILE A CA 1
ATOM 839 C C . ILE A 1 101 ? -18.562 10.692 17.113 1.00 58.69 101 ILE A C 1
ATOM 841 O O . ILE A 1 101 ? -18.970 10.219 18.169 1.00 58.69 101 ILE A O 1
ATOM 845 N N . LEU A 1 102 ? -19.300 10.751 16.009 1.00 58.50 102 LEU A N 1
ATOM 846 C CA . LEU A 1 102 ? -20.517 9.972 15.843 1.00 58.50 102 LEU A CA 1
ATOM 847 C C . LEU A 1 102 ? -20.062 8.631 15.276 1.00 58.50 102 LEU A C 1
ATOM 849 O O . LEU A 1 102 ? -19.605 8.572 14.132 1.00 58.50 102 LEU A O 1
ATOM 853 N N . ASP A 1 103 ? -20.113 7.583 16.089 1.00 54.19 103 ASP A N 1
ATOM 854 C CA . ASP A 1 103 ? -19.798 6.248 15.606 1.00 54.19 103 ASP A CA 1
ATOM 855 C C . ASP A 1 103 ? -20.942 5.763 14.714 1.00 54.19 103 ASP A C 1
ATOM 857 O O . ASP A 1 103 ? -22.082 5.621 15.152 1.00 54.19 103 ASP A O 1
ATOM 861 N N . PHE A 1 104 ? -20.632 5.509 13.443 1.00 54.53 104 PHE A N 1
ATOM 862 C CA . PHE A 1 104 ? -21.555 4.898 12.492 1.00 54.53 104 PHE A CA 1
ATOM 863 C C . PHE A 1 104 ? -21.536 3.377 12.685 1.00 54.53 104 PHE A C 1
ATOM 865 O O . PHE A 1 104 ? -20.921 2.655 11.900 1.00 54.53 104 PHE A O 1
ATOM 872 N N . PHE A 1 105 ? -22.176 2.871 13.739 1.00 51.25 105 PHE A N 1
ATOM 873 C CA . PHE A 1 105 ? -22.388 1.430 13.872 1.00 51.25 105 PHE A CA 1
ATOM 874 C C . PHE A 1 105 ? -23.664 1.013 13.137 1.00 51.25 105 PHE A C 1
ATOM 876 O O . PHE A 1 105 ? -24.760 1.101 13.678 1.00 51.25 105 PHE A O 1
ATOM 883 N N . ASN A 1 106 ? -23.499 0.549 11.892 1.00 41.03 106 ASN A N 1
ATOM 884 C CA . ASN A 1 106 ? -24.274 -0.573 11.351 1.00 41.03 106 ASN A CA 1
ATOM 885 C C . ASN A 1 106 ? -23.633 -1.149 10.069 1.00 41.03 106 ASN A C 1
ATOM 887 O O . ASN A 1 106 ? -23.904 -0.682 8.960 1.00 41.03 106 ASN A O 1
ATOM 891 N N . VAL A 1 107 ? -22.787 -2.174 10.248 1.00 42.66 107 VAL A N 1
ATOM 892 C CA . VAL A 1 107 ? -22.614 -3.351 9.367 1.00 42.66 107 VAL A CA 1
ATOM 893 C C . VAL A 1 107 ? -22.384 -4.560 10.263 1.00 42.66 107 VAL A C 1
ATOM 895 O O . VAL A 1 107 ? -21.526 -4.444 11.167 1.00 42.66 107 VAL A O 1
#